Protein AF-A0A352S2Z9-F1 (afdb_monomer)

Mean predicted aligned error: 7.0 Å

Sequence (112 aa):
MTALTQAEAPDAVWQGRADTGERGDTRRLFNIVQPLAVAATDDLAGAAVLVGFACDAGVRRNQGRVGAADGPRGIRRALASLPVHDVAALYDAGDVRCEGDALEDAQRALGE

Foldseek 3Di:
DDDPPDDDDDPLLLDDDDPPPDDDQQDAQSNFEDEDDPVPVPDCDPAAEDEAELDCLVCVVVVHDDDCSCVSSVVSNVRNGHGDDPHRHYYYPYYQYDDPNNVVVSVVVVVD

Nearest PDB structures (foldseek):
  1xfk-assembly1_A  TM=9.139E-01  e=2.438E-07  Vibrio cholerae
  8w8d-assembly1_B  TM=2.912E-01  e=5.772E+00  Escherichia coli K-12
  8hsr-assembly1_B  TM=2.519E-01  e=5.057E+00  Thermus thermophilus HB8

Structure (mmCIF, N/CA/C/O backbone):
data_AF-A0A352S2Z9-F1
#
_entry.id   AF-A0A352S2Z9-F1
#
loop_
_atom_site.group_PDB
_atom_site.id
_atom_site.type_symbol
_atom_site.label_atom_id
_atom_site.label_alt_id
_atom_site.label_comp_id
_atom_site.label_asym_id
_atom_site.label_entity_id
_atom_site.label_seq_id
_atom_site.pdbx_PDB_ins_code
_atom_site.Cartn_x
_atom_site.Cartn_y
_atom_site.Cartn_z
_atom_site.occupancy
_atom_site.B_iso_or_equiv
_atom_site.auth_seq_id
_atom_site.auth_comp_id
_atom_site.auth_asym_id
_atom_site.auth_atom_id
_atom_site.pdbx_PDB_model_num
ATOM 1 N N . MET A 1 1 ? -24.067 -11.739 5.727 1.00 33.28 1 MET A N 1
ATOM 2 C CA . MET A 1 1 ? -24.074 -11.036 4.427 1.00 33.28 1 MET A CA 1
ATOM 3 C C . MET A 1 1 ? -23.186 -9.812 4.603 1.00 33.28 1 MET A C 1
ATOM 5 O O . MET A 1 1 ? -23.680 -8.730 4.887 1.00 33.28 1 MET A O 1
ATOM 9 N N . THR A 1 2 ? -21.871 -10.034 4.624 1.00 32.19 2 THR A N 1
ATOM 10 C CA . THR A 1 2 ? -20.873 -9.007 4.952 1.00 32.19 2 THR A CA 1
ATOM 11 C C . THR A 1 2 ? -20.631 -8.191 3.694 1.00 32.19 2 THR A C 1
ATOM 13 O O . THR A 1 2 ? -20.115 -8.711 2.708 1.00 32.19 2 THR A O 1
ATOM 16 N N . ALA A 1 3 ? -21.115 -6.953 3.689 1.00 30.95 3 ALA A N 1
ATOM 17 C CA . ALA A 1 3 ? -20.919 -6.049 2.574 1.00 30.95 3 ALA A CA 1
ATOM 18 C C . ALA A 1 3 ? -19.448 -5.623 2.553 1.00 30.95 3 ALA A C 1
ATOM 20 O O . ALA A 1 3 ? -19.003 -4.875 3.418 1.00 30.95 3 ALA A O 1
ATOM 21 N N . LEU A 1 4 ? -18.708 -6.114 1.561 1.00 37.75 4 LEU A N 1
ATOM 22 C CA . LEU A 1 4 ? -17.473 -5.487 1.114 1.00 37.75 4 LEU A CA 1
ATOM 23 C C . LEU A 1 4 ? -17.868 -4.092 0.620 1.00 37.75 4 LEU A C 1
ATOM 25 O O . LEU A 1 4 ? -18.455 -3.950 -0.453 1.00 37.75 4 LEU A O 1
ATOM 29 N N . THR A 1 5 ? -17.654 -3.064 1.438 1.00 40.34 5 THR A N 1
ATOM 30 C CA . THR A 1 5 ? -17.858 -1.682 1.008 1.00 40.34 5 THR A CA 1
ATOM 31 C C . THR A 1 5 ? -16.876 -1.397 -0.117 1.00 40.34 5 THR A C 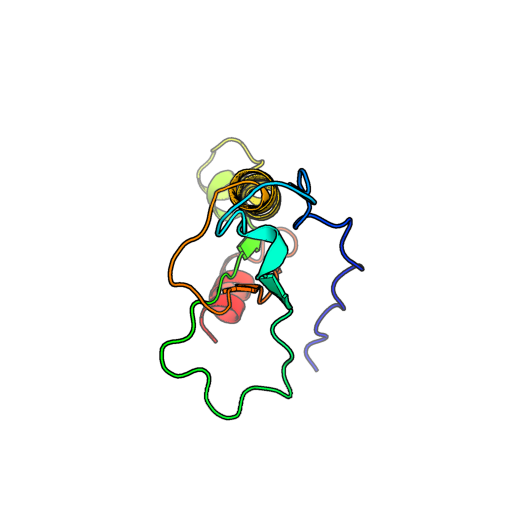1
ATOM 33 O O . THR A 1 5 ? -15.661 -1.454 0.064 1.00 40.34 5 THR A O 1
ATOM 36 N N . GLN A 1 6 ? -17.440 -1.157 -1.295 1.00 38.91 6 GLN A N 1
ATOM 37 C CA . GLN A 1 6 ? -16.741 -0.900 -2.543 1.00 38.91 6 GLN A CA 1
ATOM 38 C C . GLN A 1 6 ? -15.737 0.246 -2.355 1.00 38.91 6 GLN A C 1
ATOM 40 O O . GLN A 1 6 ? -16.120 1.346 -1.956 1.00 38.91 6 GLN A O 1
ATOM 45 N N . ALA A 1 7 ? -14.458 -0.031 -2.616 1.00 45.47 7 ALA A N 1
ATOM 46 C CA . ALA A 1 7 ? -13.391 0.954 -2.526 1.00 45.47 7 ALA A CA 1
ATOM 47 C C . ALA A 1 7 ? -13.679 2.129 -3.474 1.00 45.47 7 ALA A C 1
ATOM 49 O O . ALA A 1 7 ? -13.900 1.946 -4.672 1.00 45.47 7 ALA A O 1
ATOM 50 N N . GLU A 1 8 ? -13.702 3.332 -2.906 1.00 39.09 8 GLU A N 1
ATOM 51 C CA . GLU A 1 8 ? -13.748 4.604 -3.621 1.00 39.09 8 GLU A CA 1
ATOM 52 C C . GLU A 1 8 ? -12.656 4.619 -4.707 1.00 39.09 8 GLU A C 1
ATOM 54 O O . GLU A 1 8 ? -11.518 4.215 -4.451 1.00 39.09 8 GLU A O 1
ATOM 59 N N . ALA A 1 9 ? -13.011 5.016 -5.935 1.00 41.50 9 ALA A N 1
ATOM 60 C CA . ALA A 1 9 ? -12.080 5.034 -7.062 1.00 41.50 9 ALA A CA 1
ATOM 61 C C . ALA A 1 9 ? -10.826 5.848 -6.689 1.00 41.50 9 ALA A C 1
ATOM 63 O O . ALA A 1 9 ? -10.966 6.949 -6.151 1.00 41.50 9 ALA A O 1
ATOM 64 N N . PRO A 1 10 ? -9.607 5.336 -6.936 1.00 47.53 10 PRO A N 1
ATOM 65 C CA . PRO A 1 10 ? -8.415 5.959 -6.395 1.00 47.53 10 PRO A CA 1
ATOM 66 C C . PRO A 1 10 ? -8.207 7.331 -7.041 1.00 47.53 10 PRO A C 1
ATOM 68 O O . PRO A 1 10 ? -7.862 7.425 -8.218 1.00 47.53 10 PRO A O 1
ATOM 71 N N . ASP A 1 11 ? -8.320 8.396 -6.239 1.00 53.06 11 ASP A N 1
ATOM 72 C CA . ASP A 1 11 ? -7.374 9.516 -6.309 1.00 53.06 11 ASP A CA 1
ATOM 73 C C . ASP A 1 11 ? -6.004 8.884 -6.582 1.00 53.06 11 ASP A C 1
ATOM 75 O O . ASP A 1 11 ? -5.520 8.161 -5.713 1.00 53.06 11 ASP A O 1
ATOM 79 N N . ALA A 1 12 ? -5.433 9.038 -7.779 1.00 75.06 12 ALA A N 1
ATOM 80 C CA . ALA A 1 12 ? -4.325 8.201 -8.245 1.00 75.06 12 ALA A CA 1
ATOM 81 C C . ALA A 1 12 ? -3.092 8.340 -7.331 1.00 75.06 12 ALA A C 1
ATOM 83 O O . ALA A 1 12 ? -2.244 9.206 -7.509 1.00 75.06 12 ALA A O 1
ATOM 84 N N . VAL A 1 13 ? -3.007 7.511 -6.287 1.00 91.38 13 VAL A N 1
ATOM 85 C CA . VAL A 1 13 ? -1.922 7.562 -5.302 1.00 91.38 13 VAL A CA 1
ATOM 86 C C . VAL A 1 13 ? -0.609 7.119 -5.948 1.00 91.38 13 VAL A C 1
ATOM 88 O O . VAL A 1 13 ? 0.448 7.679 -5.661 1.00 91.38 13 VAL A O 1
ATOM 91 N N . TRP A 1 14 ? -0.696 6.155 -6.864 1.00 94.25 14 TRP A N 1
ATOM 92 C CA . TRP A 1 14 ? 0.404 5.673 -7.688 1.00 94.25 14 TRP A CA 1
ATOM 93 C C . TRP A 1 14 ? 0.601 6.572 -8.898 1.00 94.25 14 TRP A C 1
ATOM 95 O O . TRP A 1 14 ? 0.236 6.242 -10.022 1.00 94.25 14 TRP A O 1
ATOM 105 N N . GLN A 1 15 ? 1.195 7.730 -8.650 1.00 93.50 15 GLN A N 1
ATOM 106 C CA . GLN A 1 15 ? 1.588 8.664 -9.691 1.00 93.50 15 GLN A CA 1
ATOM 107 C C . GLN A 1 15 ? 2.915 9.325 -9.332 1.00 93.50 15 GLN A C 1
ATOM 109 O O . GLN A 1 15 ? 3.283 9.444 -8.162 1.00 93.50 15 GLN A O 1
ATOM 114 N N . GLY A 1 16 ? 3.634 9.785 -10.346 1.00 91.19 16 GLY A N 1
ATOM 115 C CA . GLY A 1 16 ? 4.916 10.441 -10.164 1.00 91.19 16 GLY A CA 1
ATOM 116 C C . GLY A 1 16 ? 5.402 11.092 -11.448 1.00 91.19 16 GLY A C 1
ATOM 117 O O . GLY A 1 16 ? 4.684 11.179 -12.444 1.00 91.19 16 GLY A O 1
ATOM 118 N N . ARG A 1 17 ? 6.648 11.561 -11.418 1.00 91.44 17 ARG A N 1
ATOM 119 C CA . ARG A 1 17 ? 7.319 12.091 -12.604 1.00 91.44 17 ARG A CA 1
ATOM 120 C C . ARG A 1 17 ? 7.567 10.955 -13.600 1.00 91.44 17 ARG A C 1
ATOM 122 O O . ARG A 1 17 ? 8.171 9.949 -13.242 1.00 91.44 17 ARG A O 1
ATOM 129 N N . ALA A 1 18 ? 7.128 11.144 -14.841 1.00 86.25 18 ALA A N 1
ATOM 130 C CA . ALA A 1 18 ? 7.481 10.273 -15.954 1.00 86.25 18 ALA A CA 1
ATOM 131 C C . ALA A 1 18 ? 8.799 10.743 -16.584 1.00 86.25 18 ALA A C 1
ATOM 133 O O . ALA A 1 18 ? 8.905 11.890 -17.014 1.00 86.25 18 ALA A O 1
ATOM 134 N N . ASP A 1 19 ? 9.778 9.847 -16.675 1.00 88.69 19 ASP A N 1
ATOM 135 C CA . ASP A 1 19 ? 11.114 10.124 -17.223 1.00 88.69 19 ASP A CA 1
ATOM 136 C C . ASP A 1 19 ? 11.195 9.757 -18.721 1.00 88.69 19 ASP A C 1
ATOM 138 O O . ASP A 1 19 ? 12.147 9.151 -19.215 1.00 88.69 19 ASP A O 1
ATOM 142 N N . THR A 1 20 ? 10.135 10.097 -19.462 1.00 84.81 20 THR A N 1
ATOM 143 C CA . THR A 1 20 ? 9.991 9.785 -20.891 1.00 84.81 20 THR A CA 1
ATOM 144 C C . THR A 1 20 ? 11.120 10.429 -21.700 1.00 84.81 20 THR A C 1
ATOM 146 O O . THR A 1 20 ? 11.280 11.647 -21.680 1.00 84.81 20 THR A O 1
ATOM 149 N N . GLY A 1 21 ? 11.877 9.625 -22.452 1.00 86.62 21 GLY A N 1
ATOM 150 C CA . GLY A 1 21 ? 12.982 10.103 -23.295 1.00 86.62 21 GLY A CA 1
ATOM 151 C C . GLY A 1 21 ? 14.365 10.066 -22.637 1.00 86.62 21 GLY A C 1
ATOM 152 O O . GLY A 1 21 ? 15.360 10.348 -23.308 1.00 86.62 21 GLY A O 1
ATOM 153 N N . GLU A 1 22 ? 14.458 9.679 -21.364 1.00 91.31 22 GLU A N 1
ATOM 154 C CA . GLU A 1 22 ? 15.734 9.343 -20.729 1.00 91.31 22 GLU A CA 1
ATOM 155 C C . GLU A 1 22 ? 16.242 7.963 -21.204 1.00 91.31 22 GLU A C 1
ATOM 157 O O . GLU A 1 22 ? 15.481 7.138 -21.715 1.00 91.31 22 GLU A O 1
ATOM 162 N N . ARG A 1 23 ? 17.557 7.715 -21.108 1.00 90.00 23 ARG A N 1
ATOM 163 C CA . ARG A 1 23 ? 18.168 6.441 -21.537 1.00 90.00 23 ARG A CA 1
ATOM 164 C C . ARG A 1 23 ? 18.265 5.469 -20.364 1.00 90.00 23 ARG A C 1
ATOM 166 O O . ARG A 1 23 ? 18.647 5.874 -19.272 1.00 90.00 23 ARG A O 1
ATOM 173 N N . GLY A 1 24 ? 18.069 4.183 -20.640 1.00 88.00 24 GLY A N 1
ATOM 174 C CA . GLY A 1 24 ? 18.164 3.116 -19.640 1.00 88.00 24 GLY A CA 1
ATOM 175 C C . GLY A 1 24 ? 16.821 2.806 -18.980 1.00 88.00 24 GLY A C 1
ATOM 176 O O . GLY A 1 24 ? 15.778 3.273 -19.432 1.00 88.00 24 GLY A O 1
ATOM 177 N N . ASP A 1 25 ? 16.854 1.980 -17.935 1.00 89.12 25 ASP A N 1
ATOM 178 C CA . ASP A 1 25 ? 15.667 1.662 -17.145 1.00 89.12 25 ASP A CA 1
ATOM 179 C C . ASP A 1 25 ? 15.395 2.777 -16.129 1.00 89.12 25 ASP A C 1
ATOM 181 O O . ASP A 1 25 ? 16.084 2.896 -15.116 1.00 89.12 25 ASP A O 1
ATOM 185 N N . THR A 1 26 ? 14.403 3.611 -16.431 1.00 93.00 26 THR A N 1
ATOM 186 C CA . THR A 1 26 ? 13.960 4.727 -15.583 1.00 93.00 26 THR A CA 1
ATOM 187 C C . THR A 1 26 ? 12.646 4.434 -14.865 1.00 93.00 26 THR A C 1
ATOM 189 O O . THR A 1 26 ? 11.986 5.349 -14.367 1.00 93.00 26 THR A O 1
ATOM 192 N N . ARG A 1 27 ? 12.241 3.158 -14.804 1.00 93.75 27 ARG A N 1
ATOM 193 C CA . ARG A 1 27 ? 11.007 2.768 -14.124 1.00 93.75 27 ARG A CA 1
ATOM 194 C C . ARG A 1 27 ? 11.055 3.155 -12.648 1.00 93.75 27 ARG A C 1
ATOM 196 O O . ARG A 1 27 ? 12.058 3.008 -11.948 1.00 93.75 27 ARG A O 1
ATOM 203 N N . ARG A 1 28 ? 9.907 3.611 -12.165 1.00 95.31 28 ARG A N 1
ATOM 204 C CA . ARG A 1 28 ? 9.595 3.871 -10.760 1.00 95.31 28 ARG A CA 1
ATOM 205 C C . ARG A 1 28 ? 8.467 2.953 -10.317 1.00 95.31 28 ARG A C 1
ATOM 207 O O . ARG A 1 28 ? 7.779 2.372 -11.156 1.00 95.31 28 ARG A O 1
ATOM 214 N N . LEU A 1 29 ? 8.237 2.841 -9.011 1.00 95.12 29 LEU A N 1
ATOM 215 C CA . LEU A 1 29 ? 7.195 1.956 -8.482 1.00 95.12 29 LEU A CA 1
ATOM 216 C C . LEU A 1 29 ? 5.824 2.229 -9.108 1.00 95.12 29 LEU A C 1
ATOM 218 O O . LEU A 1 29 ? 5.152 1.284 -9.510 1.00 95.12 29 LEU A O 1
ATOM 222 N N . PHE A 1 30 ? 5.442 3.497 -9.298 1.00 94.94 30 PHE A N 1
ATOM 223 C CA . PHE A 1 30 ? 4.157 3.823 -9.926 1.00 94.94 30 PHE A CA 1
ATOM 224 C C . PHE A 1 30 ? 4.005 3.290 -11.363 1.00 94.94 30 PHE A C 1
ATOM 226 O O . PHE A 1 30 ? 2.880 3.145 -11.829 1.00 94.94 30 PHE A O 1
ATOM 233 N N . ASN A 1 31 ? 5.099 2.986 -12.074 1.00 94.00 31 ASN A N 1
ATOM 234 C CA . ASN A 1 31 ? 5.038 2.404 -13.418 1.00 94.00 31 ASN A CA 1
ATOM 235 C C . ASN A 1 31 ? 4.689 0.912 -13.414 1.00 94.00 31 ASN A C 1
ATOM 237 O O . ASN A 1 31 ? 4.279 0.397 -14.451 1.00 94.00 31 ASN A O 1
ATOM 241 N N . ILE A 1 32 ? 4.894 0.219 -12.290 1.00 93.56 32 ILE A N 1
ATOM 242 C CA . ILE A 1 32 ? 4.751 -1.240 -12.191 1.00 93.56 32 ILE A CA 1
ATOM 243 C C . ILE A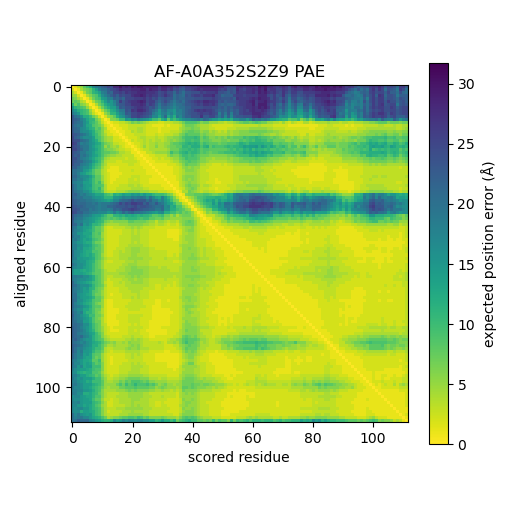 1 32 ? 3.670 -1.680 -11.198 1.00 93.56 32 ILE A C 1
ATOM 245 O O . ILE A 1 32 ? 3.458 -2.883 -11.033 1.00 93.56 32 ILE A O 1
ATOM 249 N N . VAL A 1 33 ? 3.018 -0.737 -10.506 1.00 93.88 33 VAL A N 1
ATOM 250 C CA . VAL A 1 33 ? 1.933 -1.070 -9.582 1.00 93.88 33 VAL A CA 1
ATOM 251 C C . VAL A 1 33 ? 0.674 -1.434 -10.355 1.00 93.88 33 VAL A C 1
ATOM 253 O O . VAL A 1 33 ? 0.268 -0.722 -11.273 1.00 93.88 33 VAL A O 1
ATOM 256 N N . GLN A 1 34 ? 0.032 -2.523 -9.949 1.00 90.56 34 GLN A N 1
ATOM 257 C CA . GLN A 1 34 ? -1.240 -2.972 -10.500 1.00 90.56 34 GLN A CA 1
ATOM 258 C C . GLN 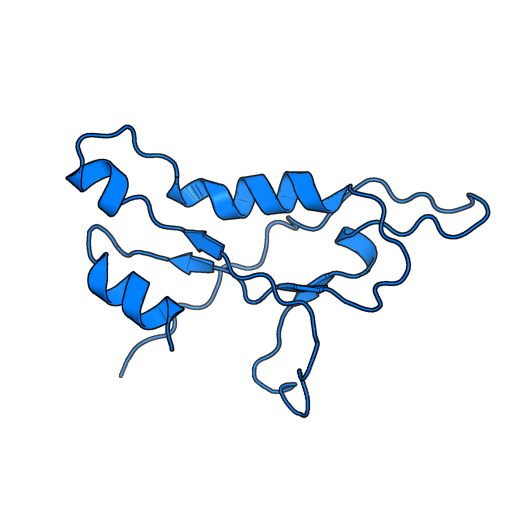A 1 34 ? -2.230 -3.244 -9.363 1.00 90.56 34 GLN A C 1
ATOM 260 O O . GLN A 1 34 ? -1.822 -3.747 -8.315 1.00 90.56 34 GLN A O 1
ATOM 265 N N . PRO A 1 35 ? -3.525 -2.929 -9.527 1.00 89.44 35 PRO A N 1
ATOM 266 C CA . PRO A 1 35 ? -4.524 -3.349 -8.555 1.00 89.44 35 PRO A CA 1
ATOM 267 C C . PRO A 1 35 ? -4.588 -4.878 -8.522 1.00 89.44 35 PRO A C 1
ATOM 269 O O . PRO A 1 35 ? -4.617 -5.526 -9.572 1.00 89.44 35 PRO A O 1
ATOM 272 N N . LEU A 1 36 ? -4.631 -5.461 -7.326 1.00 87.81 36 LEU A N 1
ATOM 273 C CA . LEU A 1 36 ? -4.831 -6.897 -7.187 1.00 87.81 36 LEU A CA 1
ATOM 274 C C . LEU A 1 36 ? -6.293 -7.237 -7.515 1.00 87.81 36 LEU A C 1
ATOM 276 O O . LEU A 1 36 ? -7.198 -6.981 -6.722 1.00 87.81 36 LEU A O 1
ATOM 280 N N . ALA A 1 37 ? -6.540 -7.793 -8.700 1.00 72.75 37 ALA A N 1
ATOM 281 C CA . ALA A 1 37 ? -7.870 -8.250 -9.081 1.00 72.75 37 ALA A CA 1
ATOM 282 C C . ALA A 1 37 ? -8.165 -9.620 -8.452 1.00 72.75 37 ALA A C 1
ATOM 284 O O . ALA A 1 37 ? -7.419 -10.574 -8.652 1.00 72.75 37 ALA A O 1
ATOM 285 N N . VAL A 1 38 ? -9.306 -9.738 -7.766 1.00 60.50 38 VAL A N 1
ATOM 286 C CA . VAL A 1 38 ? -9.777 -10.978 -7.108 1.00 60.50 38 VAL A CA 1
ATOM 287 C C . VAL A 1 38 ? -9.867 -12.176 -8.072 1.00 60.50 38 VAL A C 1
ATOM 289 O O . VAL A 1 38 ? -9.768 -13.318 -7.645 1.00 60.50 38 VAL A O 1
ATOM 292 N N . ALA A 1 39 ? -10.028 -11.927 -9.377 1.00 54.78 39 ALA A N 1
ATOM 293 C CA . ALA A 1 39 ? -10.143 -12.958 -10.412 1.00 54.78 39 ALA A CA 1
ATOM 294 C C . ALA A 1 39 ? -8.805 -13.372 -11.066 1.00 54.78 39 ALA A C 1
ATOM 296 O O . ALA A 1 39 ? -8.814 -14.227 -11.943 1.00 54.78 39 ALA A O 1
ATOM 297 N N . ALA A 1 40 ? -7.677 -12.759 -10.685 1.00 56.47 40 ALA A N 1
ATOM 298 C CA . ALA A 1 40 ? -6.348 -13.002 -11.262 1.00 5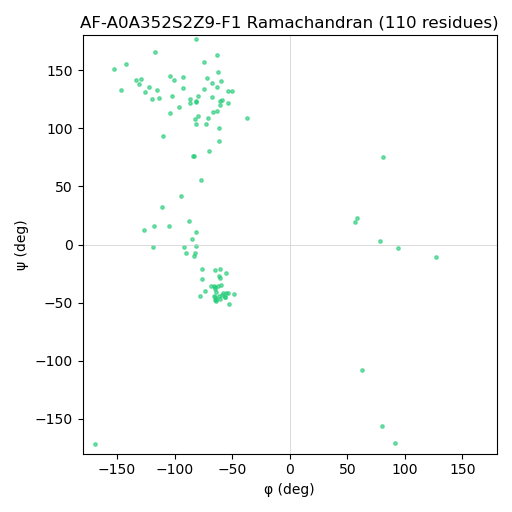6.47 40 ALA A CA 1
ATOM 299 C C . ALA A 1 40 ? -5.406 -13.712 -10.270 1.00 56.47 40 ALA A C 1
ATOM 301 O O . ALA A 1 40 ? -4.206 -13.455 -10.240 1.00 56.47 40 ALA A O 1
ATOM 302 N N . THR A 1 41 ? -5.963 -14.569 -9.413 1.00 57.56 41 THR A N 1
ATOM 303 C CA . THR A 1 41 ? -5.230 -15.309 -8.373 1.00 57.56 41 THR A CA 1
ATOM 304 C C . THR A 1 41 ? -4.595 -16.602 -8.873 1.00 57.56 41 THR A C 1
ATOM 306 O O . THR A 1 41 ? -4.026 -17.338 -8.064 1.00 57.56 41 THR A O 1
ATOM 309 N N . ASP A 1 42 ? -4.669 -16.878 -10.176 1.00 58.25 42 ASP A N 1
ATOM 310 C CA . ASP A 1 42 ? -4.025 -18.031 -10.797 1.00 58.25 42 ASP A CA 1
ATOM 311 C C . ASP A 1 42 ? -2.498 -17.811 -10.793 1.00 58.25 42 ASP A C 1
ATOM 313 O O . ASP A 1 42 ? -1.892 -17.374 -11.766 1.00 58.25 42 ASP A O 1
ATOM 317 N N . ASP A 1 43 ? -1.916 -18.100 -9.627 1.00 66.44 43 ASP A N 1
ATOM 318 C CA . ASP A 1 43 ? -0.504 -18.104 -9.238 1.00 66.44 43 ASP A CA 1
ATOM 319 C C . ASP A 1 43 ? 0.154 -16.750 -8.876 1.00 66.44 43 ASP A C 1
ATOM 321 O O . ASP A 1 43 ? 0.990 -16.201 -9.591 1.00 66.44 43 ASP A O 1
ATOM 325 N N . LEU A 1 44 ? -0.172 -16.234 -7.680 1.00 76.19 44 LEU A N 1
ATOM 326 C CA . LEU A 1 44 ? 0.573 -15.151 -7.010 1.00 76.19 44 LEU A CA 1
ATOM 327 C C . LEU A 1 44 ? 1.825 -15.653 -6.257 1.00 76.19 44 LEU A C 1
ATOM 329 O O . LEU A 1 44 ? 2.389 -14.904 -5.452 1.00 76.19 44 LEU A O 1
ATOM 333 N N . ALA A 1 45 ? 2.259 -16.908 -6.438 1.00 82.00 45 ALA A N 1
ATOM 334 C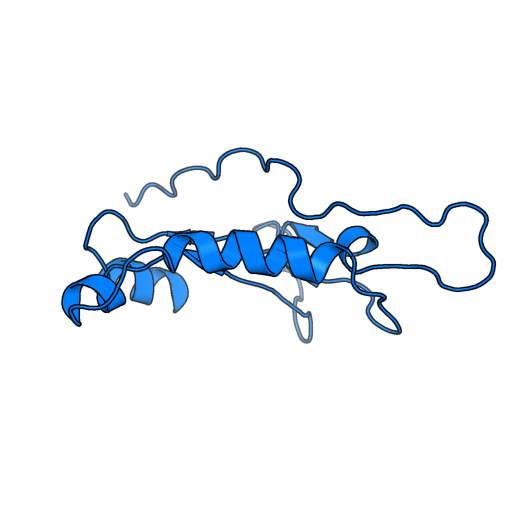 CA . ALA A 1 45 ? 3.389 -17.439 -5.681 1.00 82.00 45 ALA A CA 1
ATOM 335 C C . ALA A 1 45 ? 4.661 -16.616 -5.944 1.00 82.00 45 ALA A C 1
ATOM 337 O O . ALA A 1 45 ? 5.136 -16.481 -7.068 1.00 82.00 45 ALA A O 1
ATOM 338 N N . GLY A 1 46 ? 5.220 -16.042 -4.875 1.00 83.38 46 GLY A N 1
ATOM 339 C CA . GLY A 1 46 ? 6.407 -15.186 -4.953 1.00 83.38 46 GLY A CA 1
ATOM 340 C C . GLY A 1 46 ? 6.151 -13.753 -5.436 1.00 83.38 46 GLY A C 1
ATOM 341 O O . GLY A 1 46 ? 7.108 -12.988 -5.546 1.00 83.38 46 GLY A O 1
ATOM 342 N N . ALA A 1 47 ? 4.899 -13.356 -5.689 1.00 88.44 47 ALA A N 1
ATOM 343 C CA . ALA A 1 47 ? 4.562 -11.979 -6.035 1.00 88.44 47 ALA A CA 1
ATOM 344 C C . ALA A 1 47 ? 4.679 -11.039 -4.822 1.00 88.44 47 ALA A C 1
ATOM 346 O O . ALA A 1 47 ? 4.314 -11.386 -3.698 1.00 88.44 47 ALA A O 1
ATOM 347 N N . ALA A 1 48 ? 5.144 -9.810 -5.059 1.00 91.62 48 ALA A N 1
ATOM 348 C CA . ALA A 1 48 ? 5.105 -8.752 -4.056 1.00 91.62 48 ALA A CA 1
ATOM 349 C C . ALA A 1 48 ? 3.707 -8.118 -4.025 1.00 91.62 48 ALA A C 1
ATOM 351 O O . ALA A 1 48 ? 3.234 -7.601 -5.041 1.00 91.62 48 ALA A O 1
ATOM 352 N N . VAL A 1 49 ? 3.068 -8.130 -2.854 1.00 92.38 49 VAL A N 1
ATOM 353 C CA . VAL A 1 49 ? 1.743 -7.539 -2.630 1.00 92.38 49 VAL A CA 1
ATOM 354 C C . VAL A 1 49 ? 1.818 -6.555 -1.469 1.00 92.38 49 VAL A C 1
ATOM 356 O O . VAL A 1 49 ? 2.350 -6.872 -0.405 1.00 92.38 49 VAL A O 1
ATOM 359 N N . LEU A 1 50 ? 1.281 -5.357 -1.671 1.00 94.19 50 LEU A N 1
ATOM 360 C CA . LEU A 1 50 ? 1.099 -4.347 -0.643 1.00 94.19 50 LEU A CA 1
ATOM 361 C C . LEU A 1 50 ? -0.365 -4.331 -0.201 1.00 94.19 50 LEU A C 1
ATOM 363 O O . LEU A 1 50 ? -1.269 -4.182 -1.020 1.00 94.19 50 LEU A O 1
ATOM 367 N N . VAL A 1 51 ? -0.580 -4.431 1.107 1.00 95.00 51 VAL A N 1
ATOM 368 C CA . VAL A 1 51 ? -1.876 -4.240 1.761 1.00 95.00 51 VAL A CA 1
ATOM 369 C C . VAL A 1 51 ? -1.734 -3.134 2.798 1.00 95.00 51 VAL A C 1
ATOM 371 O O . VAL A 1 51 ? -0.742 -3.073 3.528 1.00 95.00 51 VAL A O 1
ATOM 374 N N . GLY A 1 52 ? -2.700 -2.225 2.848 1.00 96.31 52 GLY A N 1
ATOM 375 C CA . GLY A 1 52 ? -2.744 -1.184 3.864 1.00 96.31 52 GLY A CA 1
ATOM 376 C C . GLY A 1 52 ? -3.716 -1.530 4.982 1.00 96.31 52 GLY A C 1
ATOM 377 O O . GLY A 1 52 ? -4.802 -2.044 4.739 1.00 96.31 52 GLY A O 1
ATOM 378 N N . PHE A 1 53 ? -3.347 -1.209 6.218 1.00 97.75 53 PHE A N 1
ATOM 379 C CA . PHE A 1 53 ? -4.255 -1.274 7.360 1.00 97.75 53 PHE A CA 1
ATOM 380 C C . PHE A 1 53 ? -4.581 0.146 7.823 1.00 97.75 53 PHE A C 1
ATOM 382 O O . PHE A 1 53 ? -3.831 0.764 8.580 1.00 97.75 53 PHE A O 1
ATOM 389 N N . ALA A 1 54 ? -5.680 0.692 7.309 1.00 97.62 54 ALA A N 1
ATOM 390 C CA . ALA A 1 54 ? -6.141 2.047 7.583 1.00 97.62 54 ALA A CA 1
ATOM 391 C C . ALA A 1 54 ? -6.943 2.070 8.894 1.00 97.62 54 ALA A C 1
ATOM 393 O O . ALA A 1 54 ? -8.175 2.097 8.906 1.00 97.62 54 ALA A O 1
ATOM 394 N N . CYS A 1 55 ? -6.226 2.003 10.019 1.00 97.94 55 CYS A N 1
ATOM 395 C CA . CYS A 1 55 ? -6.811 1.936 11.353 1.00 97.94 55 CYS A CA 1
ATOM 396 C C . CYS A 1 55 ? -5.944 2.652 12.396 1.00 97.94 55 CYS A C 1
ATOM 398 O O . CYS A 1 55 ? -4.749 2.393 12.521 1.00 97.94 55 CYS A O 1
ATOM 400 N N . ASP A 1 56 ? -6.571 3.482 13.229 1.00 98.31 56 ASP A N 1
ATOM 401 C CA . ASP A 1 56 ? -5.958 4.085 14.417 1.00 98.31 56 ASP A CA 1
ATOM 402 C C . ASP A 1 56 ? -6.769 3.859 15.706 1.00 98.31 56 ASP A C 1
ATOM 404 O O . ASP A 1 56 ? -6.458 4.437 16.749 1.00 98.31 56 ASP A O 1
ATOM 408 N N . ALA A 1 57 ? -7.756 2.954 15.676 1.00 98.12 57 ALA A N 1
ATOM 409 C CA . ALA A 1 57 ? -8.561 2.592 16.843 1.00 98.12 57 ALA A CA 1
ATOM 410 C C . ALA A 1 57 ? -7.690 2.115 18.019 1.00 98.12 57 ALA A C 1
ATOM 412 O O . ALA A 1 57 ? -7.834 2.598 19.139 1.00 98.12 57 ALA A O 1
ATOM 413 N N . GLY A 1 58 ? -6.701 1.253 17.758 1.00 97.75 58 GLY A N 1
ATOM 414 C CA . GLY A 1 58 ? -5.738 0.818 18.777 1.00 97.75 58 GLY A CA 1
ATOM 415 C C . GLY A 1 58 ? -4.884 1.963 19.338 1.00 97.75 58 GLY A C 1
ATOM 416 O O . GLY A 1 58 ? -4.620 2.000 20.538 1.00 97.75 58 GLY A O 1
ATOM 417 N N . VAL A 1 59 ? -4.513 2.939 18.499 1.00 98.19 59 VAL A N 1
ATOM 418 C CA . VAL A 1 59 ? -3.771 4.136 18.934 1.00 98.19 59 VAL A CA 1
ATOM 419 C C . VAL A 1 59 ? -4.626 4.959 19.891 1.00 98.19 59 VAL A C 1
ATOM 421 O O . VAL A 1 59 ? -4.160 5.320 20.969 1.00 98.19 59 VAL A O 1
ATOM 424 N N . ARG A 1 60 ? -5.894 5.197 19.535 1.00 98.00 60 ARG A N 1
ATOM 425 C CA . ARG A 1 60 ? -6.866 5.889 20.389 1.00 98.00 60 ARG A CA 1
ATOM 426 C C . ARG A 1 60 ? -7.092 5.152 21.711 1.00 98.00 60 ARG A C 1
ATOM 428 O O . ARG A 1 60 ? -7.040 5.785 22.763 1.00 98.00 60 ARG A O 1
ATOM 435 N N . ARG A 1 61 ? -7.302 3.830 21.677 1.00 97.50 61 ARG A N 1
ATOM 436 C CA . ARG A 1 61 ? -7.478 2.991 22.880 1.00 97.50 61 ARG A CA 1
ATOM 437 C C . ARG A 1 61 ? -6.263 3.059 23.807 1.00 97.50 61 ARG A C 1
ATOM 439 O O . ARG A 1 61 ? -6.424 3.073 25.022 1.00 97.50 61 ARG A O 1
ATOM 446 N N . ASN A 1 62 ? -5.065 3.179 23.239 1.00 98.06 62 ASN A N 1
ATOM 447 C CA . ASN A 1 62 ? -3.823 3.350 23.987 1.00 98.06 62 ASN A CA 1
ATOM 448 C C . ASN A 1 62 ? -3.492 4.821 24.316 1.00 98.06 62 ASN A C 1
ATOM 450 O O . ASN A 1 62 ? -2.335 5.149 24.570 1.00 98.06 62 ASN A O 1
ATOM 454 N N . GLN A 1 63 ? -4.481 5.724 24.280 1.00 97.94 63 GLN A N 1
ATOM 455 C CA . GLN A 1 63 ? -4.329 7.149 24.615 1.00 97.94 63 GLN A CA 1
ATOM 456 C C . GLN A 1 63 ? -3.289 7.894 23.753 1.00 97.94 63 GLN A C 1
ATOM 458 O O . GLN A 1 63 ? -2.749 8.928 24.146 1.00 97.94 63 GLN A O 1
ATOM 463 N N . GLY A 1 64 ? -3.001 7.370 22.562 1.00 98.12 64 GLY A N 1
ATOM 464 C CA . GLY A 1 64 ? -2.132 8.000 21.582 1.00 98.12 64 GLY A CA 1
ATOM 465 C C . GLY A 1 64 ? -2.847 9.074 20.761 1.00 98.12 64 GLY A C 1
ATOM 466 O O . GLY A 1 64 ? -4.053 9.299 20.870 1.00 98.12 64 GLY A O 1
ATOM 467 N N . ARG A 1 65 ? -2.084 9.733 19.881 1.00 98.38 65 ARG A N 1
ATOM 468 C CA . ARG A 1 65 ? -2.622 10.692 18.907 1.00 98.38 65 ARG A CA 1
ATOM 469 C C . ARG A 1 65 ? -3.066 9.957 17.642 1.00 98.38 65 ARG A C 1
ATOM 471 O O . ARG A 1 65 ? -2.249 9.291 17.014 1.00 98.38 65 ARG A O 1
ATOM 478 N N . VAL A 1 66 ? -4.342 10.098 17.290 1.00 97.88 66 VAL A N 1
ATOM 479 C CA . VAL A 1 66 ? -4.954 9.544 16.067 1.00 97.88 66 VAL A CA 1
ATOM 480 C C . VAL A 1 66 ? -4.341 10.133 14.788 1.00 97.88 66 VAL A C 1
ATOM 482 O O . VAL A 1 66 ? -3.666 11.162 14.839 1.00 97.88 66 VAL A O 1
ATOM 485 N N . GLY A 1 67 ? -4.567 9.468 13.652 1.00 96.81 67 GLY A N 1
ATOM 486 C CA . GLY A 1 67 ? -4.025 9.831 12.335 1.00 96.81 67 GLY A CA 1
ATOM 487 C C . GLY A 1 67 ? -3.286 8.694 11.623 1.00 96.81 67 GLY A C 1
ATOM 488 O O . GLY A 1 67 ? -2.995 8.795 10.434 1.00 96.81 67 GLY A O 1
ATOM 489 N N . ALA A 1 68 ? -3.004 7.580 12.309 1.00 97.56 68 ALA A N 1
ATOM 490 C CA . ALA A 1 68 ? -2.340 6.427 11.691 1.00 97.56 68 ALA A CA 1
ATOM 491 C C . ALA A 1 68 ? -3.190 5.767 10.586 1.00 97.56 68 ALA A C 1
ATOM 493 O O . ALA A 1 68 ? -2.630 5.141 9.688 1.00 97.56 68 ALA A O 1
ATOM 494 N N . ALA A 1 69 ? -4.514 5.966 10.601 1.00 97.56 69 ALA A N 1
ATOM 495 C CA . ALA A 1 69 ? -5.415 5.487 9.556 1.00 97.56 69 ALA A CA 1
ATOM 496 C C . ALA A 1 69 ? -5.109 6.083 8.165 1.00 97.56 69 ALA A C 1
ATOM 498 O O . ALA A 1 69 ? -5.338 5.412 7.163 1.00 97.56 69 ALA A O 1
ATOM 499 N N . ASP A 1 70 ? -4.518 7.282 8.092 1.00 96.94 70 ASP A N 1
ATOM 500 C CA . ASP A 1 70 ? -4.065 7.901 6.834 1.00 96.94 70 ASP A CA 1
ATOM 501 C C . ASP A 1 70 ? -2.677 7.406 6.383 1.00 96.94 70 ASP A C 1
ATOM 503 O O . ASP A 1 70 ? -2.228 7.682 5.263 1.00 96.94 70 ASP A O 1
ATOM 507 N N . GLY A 1 71 ? -1.985 6.660 7.250 1.00 97.56 71 GLY A N 1
ATOM 508 C CA . GLY A 1 71 ? -0.639 6.137 7.034 1.00 97.56 71 GLY A CA 1
ATOM 509 C C . GLY A 1 71 ? -0.486 5.361 5.724 1.00 97.56 71 GLY A C 1
ATOM 510 O O . GLY A 1 71 ? 0.405 5.709 4.945 1.00 97.56 71 GLY A O 1
ATOM 511 N N . PRO A 1 72 ? -1.353 4.375 5.411 1.00 97.62 72 PRO A N 1
ATOM 512 C CA . PRO A 1 72 ? -1.267 3.626 4.159 1.00 97.62 72 PRO A CA 1
ATOM 513 C C . PRO A 1 72 ? -1.286 4.521 2.914 1.00 97.62 72 PRO A C 1
ATOM 515 O O . PRO A 1 72 ? -0.485 4.331 1.998 1.00 97.62 72 PRO A O 1
ATOM 518 N N . ARG A 1 73 ? -2.141 5.552 2.885 1.00 96.31 73 ARG A N 1
ATOM 519 C CA . ARG A 1 73 ? -2.186 6.518 1.777 1.00 96.31 73 ARG A CA 1
ATOM 520 C C . ARG A 1 73 ? -0.894 7.332 1.691 1.00 96.31 73 ARG A C 1
ATOM 522 O O . ARG A 1 73 ? -0.357 7.513 0.597 1.00 96.31 73 ARG A O 1
ATOM 529 N N . GLY A 1 74 ? -0.393 7.826 2.825 1.00 96.62 74 GLY A N 1
ATOM 530 C CA . GLY A 1 74 ? 0.853 8.594 2.893 1.00 96.62 74 GLY A CA 1
ATOM 531 C C . GLY A 1 74 ? 2.075 7.793 2.435 1.00 96.62 74 GLY A C 1
ATOM 532 O O . GLY A 1 74 ? 2.874 8.285 1.639 1.00 96.62 74 GLY A O 1
ATOM 533 N N . ILE A 1 75 ? 2.180 6.537 2.873 1.00 97.81 75 ILE A N 1
ATOM 534 C CA . ILE A 1 75 ? 3.267 5.624 2.501 1.00 97.81 75 ILE A CA 1
ATOM 535 C C . ILE A 1 75 ? 3.236 5.337 1.001 1.00 97.81 75 ILE A C 1
ATOM 537 O O . ILE A 1 75 ? 4.259 5.499 0.341 1.00 97.81 75 ILE A O 1
ATOM 541 N N . ARG A 1 76 ? 2.077 4.995 0.426 1.00 97.62 76 ARG A N 1
ATOM 542 C CA . ARG A 1 76 ? 1.964 4.761 -1.023 1.00 97.62 76 ARG A CA 1
ATOM 543 C C . ARG A 1 76 ? 2.386 5.981 -1.849 1.00 97.62 76 ARG A C 1
ATOM 545 O O . ARG A 1 76 ? 3.131 5.825 -2.812 1.00 97.62 76 ARG A O 1
ATOM 552 N N . ARG A 1 77 ? 2.000 7.199 -1.439 1.00 96.19 77 ARG A N 1
ATOM 553 C CA . ARG A 1 77 ? 2.459 8.445 -2.092 1.00 96.19 77 ARG A CA 1
ATOM 554 C C . ARG A 1 77 ? 3.981 8.582 -2.071 1.00 96.19 77 ARG A C 1
ATOM 556 O O . ARG A 1 77 ? 4.569 8.964 -3.077 1.00 96.19 77 ARG A O 1
ATOM 563 N N . ALA A 1 78 ? 4.614 8.282 -0.937 1.00 96.19 78 ALA A N 1
ATOM 564 C CA . ALA A 1 78 ? 6.068 8.337 -0.814 1.00 96.19 78 ALA A CA 1
ATOM 565 C C . ALA A 1 78 ? 6.753 7.274 -1.692 1.00 96.19 78 ALA A C 1
ATOM 567 O O . ALA A 1 78 ? 7.706 7.583 -2.409 1.00 96.19 78 ALA A O 1
ATOM 568 N N . LEU A 1 79 ? 6.229 6.043 -1.681 1.00 96.38 79 LEU A N 1
ATOM 569 C CA . LEU A 1 79 ? 6.753 4.924 -2.463 1.00 96.38 79 LEU A CA 1
ATOM 570 C C . LEU A 1 79 ? 6.623 5.146 -3.973 1.00 96.38 79 LEU A C 1
ATOM 572 O O . LEU A 1 79 ? 7.532 4.774 -4.706 1.00 96.38 79 LEU A O 1
ATOM 576 N N . ALA A 1 80 ? 5.541 5.770 -4.446 1.00 96.31 80 ALA A N 1
ATOM 577 C CA . ALA A 1 80 ? 5.225 5.892 -5.870 1.00 96.31 80 ALA A CA 1
ATOM 578 C C . ALA A 1 80 ? 6.411 6.371 -6.725 1.00 96.31 80 ALA A C 1
ATOM 580 O O . ALA A 1 80 ? 6.672 5.820 -7.793 1.00 96.31 80 ALA A O 1
ATOM 581 N N . SER A 1 81 ? 7.160 7.360 -6.233 1.00 95.19 81 SER A N 1
ATOM 582 C CA . SER A 1 81 ? 8.283 7.974 -6.950 1.00 95.19 81 SER A CA 1
ATOM 583 C C . SER A 1 81 ? 9.617 7.224 -6.860 1.00 95.19 81 SER A C 1
ATOM 585 O O . SER A 1 81 ? 10.567 7.624 -7.538 1.00 95.19 81 SER A O 1
ATOM 587 N N . LEU A 1 82 ? 9.727 6.172 -6.046 1.00 95.62 82 LEU A N 1
ATOM 588 C CA . LEU A 1 82 ? 10.990 5.458 -5.869 1.00 95.62 82 LEU A CA 1
ATOM 589 C C . LEU A 1 82 ? 11.396 4.731 -7.159 1.00 95.62 82 LEU A C 1
ATOM 591 O O . LEU A 1 82 ? 10.525 4.151 -7.813 1.00 95.62 82 LEU A O 1
ATOM 595 N N . PRO A 1 83 ? 12.690 4.749 -7.532 1.00 94.81 83 PRO A N 1
ATOM 596 C CA . PRO A 1 83 ? 13.187 3.951 -8.649 1.00 94.81 83 PRO A CA 1
ATOM 597 C C . PRO A 1 83 ? 13.000 2.460 -8.357 1.00 94.81 83 PRO A C 1
ATOM 599 O O . PRO A 1 83 ? 13.062 2.036 -7.200 1.00 94.81 83 PRO A O 1
ATOM 602 N N . VAL A 1 84 ? 12.780 1.665 -9.403 1.00 93.50 84 VAL A N 1
ATOM 603 C CA . VAL A 1 84 ? 12.644 0.213 -9.286 1.00 93.50 84 VAL A CA 1
ATOM 604 C C . VAL A 1 84 ? 13.528 -0.498 -10.304 1.00 93.50 84 VAL A C 1
ATOM 606 O O . VAL A 1 84 ? 13.613 -0.096 -11.461 1.00 93.50 84 VAL A O 1
ATOM 609 N N . HIS A 1 85 ? 14.174 -1.572 -9.859 1.00 91.25 85 HIS A N 1
ATOM 610 C CA . HIS A 1 85 ? 15.054 -2.414 -10.663 1.00 91.25 85 HIS A CA 1
ATOM 611 C C . HIS A 1 85 ? 14.705 -3.877 -10.394 1.00 91.25 85 HIS A C 1
ATOM 613 O O . HIS A 1 85 ? 14.376 -4.219 -9.262 1.00 91.25 85 HIS A O 1
ATOM 619 N N . ASP A 1 86 ? 14.742 -4.717 -11.428 1.00 88.56 86 ASP A N 1
ATOM 620 C CA . ASP A 1 86 ? 14.557 -6.175 -11.331 1.00 88.56 86 ASP A CA 1
ATOM 621 C C . ASP A 1 86 ? 13.243 -6.656 -10.677 1.00 88.56 86 ASP A C 1
ATOM 623 O O . ASP A 1 86 ? 13.116 -7.816 -10.292 1.00 88.56 86 ASP A O 1
ATOM 627 N N . VAL A 1 87 ? 12.224 -5.793 -10.605 1.00 88.12 87 VAL A N 1
ATOM 628 C CA . VAL A 1 87 ? 10.868 -6.145 -10.156 1.00 88.12 87 VAL A CA 1
ATOM 629 C C . VAL A 1 87 ? 9.902 -6.003 -11.327 1.00 88.12 87 VAL A C 1
ATOM 631 O O . VAL A 1 87 ? 9.836 -4.957 -11.976 1.00 88.12 87 VAL A O 1
ATOM 634 N N . ALA A 1 88 ? 9.158 -7.073 -11.613 1.00 88.19 88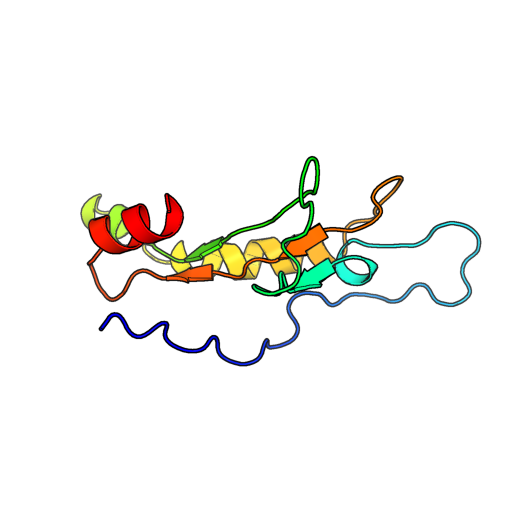 ALA A N 1
ATOM 635 C CA . ALA A 1 88 ? 8.208 -7.104 -12.724 1.00 88.19 88 ALA A CA 1
ATOM 636 C C . ALA A 1 88 ? 6.900 -6.370 -12.395 1.00 88.19 88 ALA A C 1
ATOM 638 O O . ALA A 1 88 ? 6.403 -5.605 -13.219 1.00 88.19 88 ALA A O 1
ATOM 639 N N . ALA A 1 89 ? 6.361 -6.593 -11.195 1.00 90.62 89 ALA A N 1
ATOM 640 C CA . ALA A 1 89 ? 5.110 -6.005 -10.739 1.00 90.62 89 ALA A CA 1
ATOM 641 C C . ALA A 1 89 ? 5.093 -5.868 -9.212 1.00 90.62 89 ALA A C 1
ATOM 643 O O . ALA A 1 89 ? 5.701 -6.668 -8.497 1.00 90.62 89 ALA A O 1
ATOM 644 N N . LEU A 1 90 ? 4.360 -4.866 -8.734 1.00 92.81 90 LEU A N 1
ATOM 645 C CA . LEU A 1 90 ? 3.910 -4.756 -7.350 1.00 92.81 90 LEU A CA 1
ATOM 646 C C . LEU A 1 90 ? 2.383 -4.740 -7.376 1.00 92.81 90 LEU A C 1
ATOM 648 O O . LEU A 1 90 ? 1.792 -3.901 -8.050 1.00 92.81 90 LEU A O 1
ATOM 652 N N . TYR A 1 91 ? 1.736 -5.634 -6.644 1.00 92.69 91 TYR A N 1
ATOM 653 C CA . TYR A 1 91 ? 0.280 -5.617 -6.552 1.00 92.69 91 TYR A CA 1
ATOM 654 C C . TYR A 1 91 ? -0.169 -4.791 -5.351 1.00 92.69 91 TYR A C 1
ATOM 656 O O . TYR A 1 91 ? 0.369 -4.947 -4.260 1.00 92.69 91 TYR A O 1
ATOM 664 N N . ASP A 1 92 ? -1.158 -3.922 -5.533 1.00 93.62 92 ASP A N 1
ATOM 665 C CA . ASP A 1 92 ? -1.817 -3.207 -4.439 1.00 93.62 92 ASP A CA 1
ATOM 666 C C . ASP A 1 92 ? -3.184 -3.840 -4.173 1.00 93.62 92 ASP A C 1
ATOM 668 O O . ASP A 1 92 ? -4.085 -3.775 -5.013 1.00 93.62 92 ASP A O 1
ATO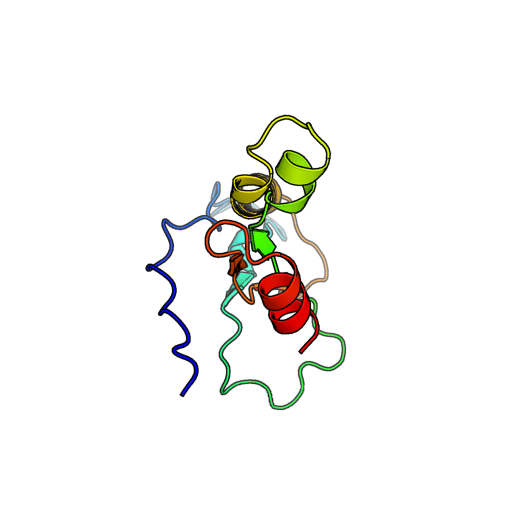M 672 N N . ALA A 1 93 ? -3.326 -4.463 -3.006 1.00 92.69 93 ALA A N 1
ATOM 673 C CA . ALA A 1 93 ? -4.570 -5.074 -2.542 1.00 92.69 93 ALA A CA 1
ATOM 674 C C . ALA A 1 93 ? -5.546 -4.050 -1.933 1.00 92.69 93 ALA A C 1
ATOM 676 O O . ALA A 1 93 ? -6.647 -4.408 -1.520 1.00 92.69 93 ALA A O 1
ATOM 677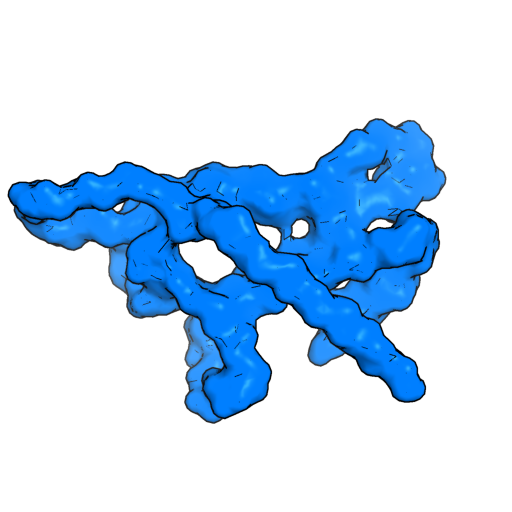 N N . GLY A 1 94 ? -5.161 -2.773 -1.879 1.00 93.38 94 GLY A N 1
ATOM 678 C CA . GLY A 1 94 ? -5.950 -1.719 -1.260 1.00 93.38 94 GLY A CA 1
ATOM 679 C C . GLY A 1 94 ? -5.810 -1.702 0.261 1.00 93.38 94 GLY A C 1
ATOM 680 O O . GLY A 1 94 ? -4.796 -2.125 0.823 1.00 93.38 94 GLY A O 1
ATOM 681 N N . ASP A 1 95 ? -6.817 -1.138 0.924 1.00 95.06 95 ASP A N 1
ATOM 682 C CA . ASP A 1 95 ? -6.815 -0.937 2.370 1.00 95.06 95 ASP A CA 1
ATOM 683 C C . ASP A 1 95 ? -7.903 -1.764 3.048 1.00 95.06 95 ASP A C 1
ATOM 685 O O . ASP A 1 95 ? -9.074 -1.692 2.673 1.00 95.06 95 ASP A O 1
AT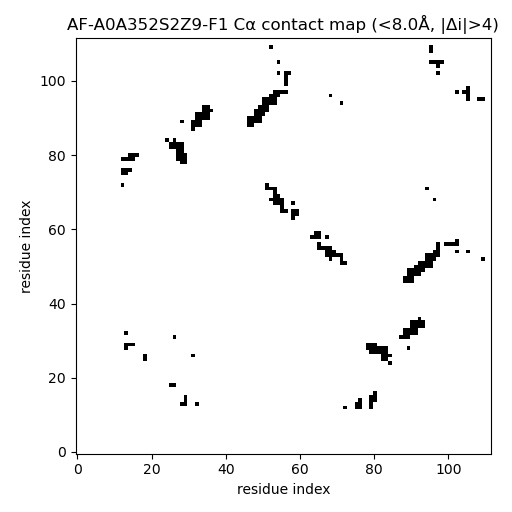OM 689 N N . VAL A 1 96 ? -7.530 -2.446 4.128 1.00 95.94 96 VAL A N 1
ATOM 690 C CA . VAL A 1 96 ? -8.469 -2.873 5.163 1.00 95.94 96 VAL A CA 1
ATOM 691 C C . VAL A 1 96 ? -8.708 -1.684 6.088 1.00 95.94 96 VAL A C 1
ATOM 693 O O . VAL A 1 96 ? -7.766 -1.116 6.647 1.00 95.94 96 VAL A O 1
ATOM 696 N N . ARG A 1 97 ? -9.972 -1.286 6.236 1.00 95.81 97 ARG A N 1
ATOM 697 C CA . ARG A 1 97 ? -10.391 -0.135 7.047 1.00 95.81 97 ARG A CA 1
ATOM 698 C C . ARG A 1 97 ? -11.004 -0.600 8.360 1.00 95.81 97 ARG A C 1
ATOM 700 O O . ARG A 1 97 ? -11.684 -1.620 8.409 1.00 95.81 97 ARG A O 1
ATOM 707 N N . CYS A 1 98 ? -10.767 0.164 9.422 1.00 94.88 98 CYS A N 1
ATOM 708 C CA . CYS A 1 98 ? -11.465 -0.019 10.689 1.00 94.88 98 CYS A CA 1
ATOM 709 C C . CYS A 1 98 ? -12.652 0.940 10.774 1.00 94.88 98 CYS A C 1
ATOM 711 O O . CYS A 1 98 ? -12.475 2.158 10.770 1.00 94.88 98 CYS A O 1
ATOM 713 N N . GLU A 1 99 ? -13.856 0.383 10.878 1.00 93.00 99 GLU A N 1
ATOM 714 C CA . GLU A 1 99 ? -15.078 1.156 11.069 1.00 93.00 99 GLU A CA 1
ATOM 715 C C . GLU A 1 99 ? -15.218 1.556 12.546 1.00 93.00 99 GLU A C 1
ATOM 717 O O . GLU A 1 99 ? -15.438 0.726 13.434 1.00 93.00 99 GLU A O 1
ATOM 722 N N . GLY A 1 100 ? -15.062 2.851 12.830 1.00 91.75 100 GLY A N 1
ATOM 723 C CA . GLY A 1 100 ? -15.164 3.397 14.184 1.00 91.75 100 GLY A CA 1
ATOM 724 C C . GLY A 1 100 ? -14.098 2.847 15.142 1.00 91.75 100 GLY A C 1
ATOM 725 O O . GLY A 1 100 ? -12.931 3.242 15.087 1.00 91.75 100 GLY A O 1
ATOM 726 N N . ASP A 1 101 ? -14.516 1.990 16.078 1.00 93.62 101 ASP A N 1
ATOM 727 C CA . ASP A 1 101 ? -13.649 1.334 17.072 1.00 93.62 101 ASP A CA 1
ATOM 728 C C . ASP A 1 101 ? -13.630 -0.197 16.936 1.00 93.62 101 ASP A C 1
ATOM 730 O O . ASP A 1 101 ? -13.191 -0.880 17.855 1.00 93.62 101 ASP A O 1
ATOM 734 N N . ALA A 1 102 ? -14.088 -0.751 15.807 1.00 96.94 102 ALA A N 1
ATOM 735 C CA . ALA A 1 102 ? -14.143 -2.194 15.553 1.00 96.94 102 ALA A CA 1
ATOM 736 C C . ALA A 1 102 ? -12.763 -2.791 15.188 1.00 96.94 102 ALA A C 1
ATOM 738 O O . ALA A 1 102 ? -12.584 -3.411 14.139 1.00 96.94 102 ALA A O 1
ATOM 739 N N . LEU A 1 103 ? -11.761 -2.583 16.052 1.00 97.25 103 LEU A N 1
ATOM 740 C CA . LEU A 1 103 ? -10.369 -2.989 15.824 1.00 97.25 103 LEU A CA 1
ATOM 741 C C . LEU A 1 103 ? -10.237 -4.491 15.549 1.00 97.25 103 LEU A C 1
ATOM 743 O O . LEU A 1 103 ? -9.528 -4.887 14.630 1.00 97.25 103 LEU A O 1
ATOM 747 N N . GLU A 1 104 ? -10.916 -5.314 16.340 1.00 97.81 104 GLU A N 1
ATOM 748 C CA . GLU A 1 104 ? -10.846 -6.771 16.269 1.00 97.81 104 GLU A CA 1
ATOM 749 C C . GLU A 1 104 ? -11.411 -7.319 14.951 1.00 97.81 104 GLU A C 1
ATOM 751 O O . GLU A 1 104 ? -10.893 -8.299 14.416 1.00 97.81 104 GLU A O 1
ATOM 756 N N . ASP A 1 105 ? -12.460 -6.691 14.416 1.00 97.38 105 ASP A N 1
ATOM 757 C CA . ASP A 1 105 ? -13.042 -7.077 13.129 1.00 97.38 105 ASP A CA 1
ATOM 758 C C . ASP A 1 105 ? -12.131 -6.651 11.973 1.00 97.38 105 ASP A C 1
ATOM 760 O O . ASP A 1 105 ? -11.893 -7.438 11.060 1.00 97.38 105 ASP A O 1
ATOM 764 N N . ALA A 1 106 ? -11.535 -5.457 12.053 1.00 96.88 106 ALA A N 1
ATOM 765 C CA . ALA A 1 106 ? -10.562 -4.990 11.068 1.00 96.88 106 ALA A CA 1
ATOM 766 C C . ALA A 1 106 ? -9.287 -5.857 11.057 1.00 96.88 106 ALA A C 1
ATOM 768 O O . ALA A 1 106 ? -8.764 -6.183 9.995 1.00 96.88 106 ALA A O 1
ATOM 769 N N . GLN A 1 107 ? -8.793 -6.268 12.230 1.00 97.38 107 GLN A N 1
ATOM 770 C CA . GLN A 1 107 ? -7.650 -7.181 12.349 1.00 97.38 107 GLN A CA 1
ATOM 771 C C . GLN A 1 107 ? -7.958 -8.565 11.777 1.00 97.38 107 GLN A C 1
ATOM 773 O O . GLN A 1 107 ? -7.093 -9.161 11.140 1.00 97.38 107 GLN A O 1
ATOM 778 N N . ARG A 1 108 ? -9.181 -9.068 11.982 1.00 97.50 108 ARG A N 1
ATOM 779 C CA . ARG A 1 108 ? -9.622 -10.339 11.401 1.00 97.50 108 ARG A CA 1
ATOM 780 C C . ARG A 1 108 ? -9.685 -10.258 9.882 1.00 97.50 108 ARG A C 1
ATOM 782 O O . ARG A 1 108 ? -9.090 -11.099 9.231 1.00 97.50 108 ARG A O 1
ATOM 789 N N . ALA A 1 109 ? -10.299 -9.207 9.341 1.00 94.94 109 ALA A N 1
ATOM 790 C CA . ALA A 1 109 ? -10.380 -8.983 7.899 1.00 94.94 109 ALA A CA 1
ATOM 791 C C . ALA A 1 109 ? -9.003 -8.837 7.221 1.00 94.94 109 ALA A C 1
ATOM 793 O O . ALA A 1 109 ? -8.874 -9.154 6.048 1.00 94.94 109 ALA A O 1
ATOM 794 N N . LEU A 1 110 ? -7.978 -8.354 7.935 1.00 94.44 110 LEU A N 1
ATOM 795 C CA . LEU A 1 110 ? -6.601 -8.302 7.426 1.00 94.44 110 LEU A CA 1
ATOM 796 C C . LEU A 1 110 ? -5.899 -9.669 7.441 1.00 94.44 110 LEU A C 1
ATOM 798 O O . LEU A 1 110 ? -4.977 -9.885 6.661 1.00 94.44 110 LEU A O 1
ATOM 802 N N . GLY A 1 111 ? -6.265 -10.539 8.384 1.00 91.81 111 GLY A N 1
ATOM 803 C CA . GLY A 1 111 ? -5.642 -11.850 8.571 1.00 91.81 111 GLY A CA 1
ATOM 804 C C . GLY A 1 111 ? -6.293 -12.991 7.785 1.00 91.81 111 GLY A C 1
ATOM 805 O O . GLY A 1 111 ? -5.763 -14.101 7.830 1.00 91.81 111 GLY A O 1
ATOM 806 N N . GLU A 1 112 ? -7.428 -12.734 7.132 1.00 79.00 112 GLU A N 1
ATOM 807 C CA . GLU A 1 112 ? -8.113 -13.635 6.190 1.00 79.00 112 GLU A CA 1
ATOM 808 C C . GLU A 1 112 ? -7.505 -13.538 4.784 1.00 79.00 112 GLU A C 1
ATOM 810 O O . GLU A 1 112 ? -7.342 -14.611 4.158 1.00 79.00 112 GLU A O 1
#

Solvent-accessible surface area (backbone atoms only — not comparable to full-atom values): 6933 Å² total; per-residue (Å²): 137,82,77,79,76,78,78,74,80,74,76,70,50,61,47,64,90,79,64,84,90,62,86,76,89,72,48,26,39,34,77,36,55,40,75,58,54,89,87,69,64,88,73,58,82,91,59,54,71,47,72,27,64,27,48,28,39,66,39,46,75,68,74,45,79,68,64,49,35,53,40,43,63,54,50,44,43,62,48,11,59,38,77,54,74,102,67,86,57,38,31,40,65,50,67,46,59,39,68,81,73,41,47,70,60,32,54,47,67,68,74,107

Radius of gyration: 16.44 Å; Cα contacts (8 Å, |Δi|>4): 138; chains: 1; bounding box: 42×30×48 Å

pLDDT: mean 86.17, std 17.86, range [30.95, 98.38]

Secondary structure (DSSP, 8-state):
-----PPPP----S-----TT-SS---BHHHHEEE--TT--TT-TT-EEEEEEE--HHHHHTT--S-GGGHHHHHHHHHHTSB--S---EEEEEEEE--TT-HHHHHHHHH-